Protein AF-A0A239P3L7-F1 (afdb_monomer_lite)

Structure (mmCIF, N/CA/C/O backbone):
data_AF-A0A239P3L7-F1
#
_entry.id   AF-A0A239P3L7-F1
#
loop_
_atom_site.group_PDB
_atom_site.id
_atom_site.type_symbol
_atom_site.label_atom_id
_atom_site.label_alt_id
_atom_site.label_comp_id
_atom_site.label_asym_id
_atom_site.label_entity_id
_atom_site.label_seq_id
_atom_site.pdbx_PDB_ins_code
_atom_site.Cartn_x
_atom_site.Cartn_y
_atom_site.Cartn_z
_atom_site.occupancy
_atom_site.B_iso_or_equiv
_atom_site.auth_seq_id
_atom_site.auth_comp_id
_atom_site.auth_asym_id
_atom_site.auth_atom_id
_atom_site.pdbx_PDB_model_num
ATOM 1 N N . MET A 1 1 ? -21.576 -1.494 -4.302 1.00 49.78 1 MET A N 1
ATOM 2 C CA . MET A 1 1 ? -21.264 -2.286 -3.089 1.00 49.78 1 MET A CA 1
ATOM 3 C C . MET A 1 1 ? -19.934 -2.992 -3.321 1.00 49.78 1 MET A C 1
ATOM 5 O O . MET A 1 1 ? -19.910 -3.759 -4.263 1.00 49.78 1 MET A O 1
ATOM 9 N N . GLN A 1 2 ? -18.854 -2.682 -2.577 1.00 60.12 2 GLN A N 1
ATOM 10 C CA . GLN A 1 2 ? -17.739 -3.605 -2.218 1.00 60.12 2 GLN A CA 1
ATOM 11 C C . GLN A 1 2 ? -16.483 -2.887 -1.677 1.00 60.12 2 GLN A C 1
ATOM 13 O O . GLN A 1 2 ? -15.860 -3.423 -0.771 1.00 60.12 2 GLN A O 1
ATOM 18 N N . LEU A 1 3 ? -16.153 -1.659 -2.115 1.00 61.69 3 LEU A N 1
ATOM 19 C CA . LEU A 1 3 ? -14.937 -0.938 -1.668 1.00 61.69 3 LEU A CA 1
ATOM 20 C C . LEU A 1 3 ? -14.865 -0.681 -0.152 1.00 61.69 3 LEU A C 1
ATOM 22 O O . LEU A 1 3 ? -13.777 -0.697 0.413 1.00 61.69 3 LEU A O 1
ATOM 26 N N . ARG A 1 4 ? -16.014 -0.516 0.522 1.00 67.31 4 ARG A N 1
ATOM 27 C CA . ARG A 1 4 ? -16.077 -0.349 1.987 1.00 67.31 4 ARG A CA 1
ATOM 28 C C . ARG A 1 4 ? -15.592 -1.570 2.766 1.00 67.31 4 ARG A C 1
ATOM 30 O O . ARG A 1 4 ? -15.141 -1.380 3.883 1.00 67.31 4 ARG A O 1
ATOM 37 N N . ASN A 1 5 ? -15.647 -2.768 2.179 1.00 76.06 5 ASN A N 1
ATOM 38 C CA . ASN A 1 5 ? -15.203 -4.012 2.817 1.00 76.06 5 ASN A CA 1
ATOM 39 C C . ASN A 1 5 ? -13.796 -4.432 2.369 1.00 76.06 5 ASN A C 1
ATOM 41 O O . ASN A 1 5 ? -13.281 -5.444 2.839 1.00 76.06 5 ASN A O 1
ATOM 45 N N . VAL A 1 6 ? -13.171 -3.690 1.448 1.00 81.38 6 VAL A N 1
ATOM 46 C CA . VAL A 1 6 ? -11.801 -3.983 1.024 1.00 81.38 6 VAL A CA 1
ATOM 47 C C . VAL A 1 6 ? -10.847 -3.486 2.104 1.00 81.38 6 VAL A C 1
ATOM 49 O O . VAL A 1 6 ? -11.019 -2.396 2.655 1.00 81.38 6 VAL A O 1
ATOM 52 N N . ASN A 1 7 ? -9.846 -4.306 2.415 1.00 86.88 7 ASN A N 1
ATOM 53 C CA . ASN A 1 7 ? -8.802 -3.958 3.366 1.00 86.88 7 ASN A CA 1
ATOM 54 C C . ASN A 1 7 ? -8.061 -2.695 2.890 1.00 86.88 7 ASN A C 1
ATOM 56 O O . ASN A 1 7 ? -7.547 -2.651 1.768 1.00 86.88 7 ASN A O 1
ATOM 60 N N . TYR A 1 8 ? -7.982 -1.689 3.759 1.00 83.88 8 TYR A N 1
ATOM 61 C CA . TYR A 1 8 ? -7.336 -0.412 3.469 1.00 83.88 8 TYR A CA 1
ATOM 62 C C . TYR A 1 8 ? -5.859 -0.575 3.093 1.00 83.88 8 TYR A C 1
ATOM 64 O O . TYR A 1 8 ? -5.371 0.095 2.181 1.00 83.88 8 TYR A O 1
ATOM 72 N N . ALA A 1 9 ? -5.154 -1.508 3.741 1.00 85.38 9 ALA A N 1
ATOM 73 C CA . ALA A 1 9 ? -3.768 -1.815 3.409 1.00 85.38 9 ALA A CA 1
ATOM 74 C C . ALA A 1 9 ? -3.644 -2.382 1.988 1.00 85.38 9 ALA A C 1
ATOM 76 O O . ALA A 1 9 ? -2.758 -1.976 1.246 1.00 85.38 9 ALA A O 1
ATOM 77 N N . VAL A 1 10 ? -4.573 -3.247 1.570 1.00 86.56 10 VAL A N 1
ATOM 78 C CA . VAL A 1 10 ? -4.581 -3.809 0.209 1.00 86.56 10 VAL A CA 1
ATOM 79 C C . VAL A 1 10 ? -4.811 -2.710 -0.827 1.00 86.56 10 VAL A C 1
ATOM 81 O O . VAL A 1 10 ? -4.089 -2.653 -1.820 1.00 86.56 10 VAL A O 1
ATOM 84 N N . VAL A 1 11 ? -5.761 -1.802 -0.584 1.00 87.88 11 VAL A N 1
ATOM 85 C CA . VAL A 1 11 ? -6.033 -0.682 -1.499 1.00 87.88 11 VAL A CA 1
ATOM 86 C C . VAL A 1 11 ? -4.825 0.248 -1.614 1.00 87.88 11 VAL A C 1
ATOM 88 O O . VAL A 1 11 ? -4.414 0.576 -2.726 1.00 87.88 11 VAL A O 1
ATOM 91 N N . GLY A 1 12 ? -4.221 0.646 -0.492 1.00 85.31 12 GLY A N 1
ATOM 92 C CA . GLY A 1 12 ? -3.063 1.543 -0.511 1.00 85.31 12 GLY A CA 1
ATOM 93 C C . GLY A 1 12 ? -1.815 0.910 -1.131 1.00 85.31 12 GLY A C 1
ATOM 94 O O . GLY A 1 12 ? -1.099 1.571 -1.886 1.00 85.31 12 GLY A O 1
ATOM 95 N N . THR A 1 13 ? -1.587 -0.385 -0.899 1.00 89.31 13 THR A N 1
ATOM 96 C CA . THR A 1 13 ? -0.523 -1.149 -1.564 1.00 89.31 13 THR A CA 1
ATOM 97 C C . THR A 1 13 ? -0.751 -1.227 -3.074 1.00 89.31 13 THR A C 1
ATOM 99 O O . THR A 1 13 ? 0.174 -0.942 -3.832 1.00 89.31 13 THR A O 1
ATOM 102 N N . LEU A 1 14 ? -1.968 -1.543 -3.531 1.00 87.75 14 LEU A N 1
ATOM 103 C CA . LEU A 1 14 ? -2.294 -1.586 -4.962 1.00 87.75 14 LEU A CA 1
ATOM 104 C C . LEU A 1 14 ? -2.128 -0.220 -5.630 1.00 87.75 14 LEU A C 1
ATOM 106 O O . LEU A 1 14 ? -1.570 -0.142 -6.723 1.00 87.75 14 LEU A O 1
ATOM 110 N N . PHE A 1 15 ? -2.559 0.855 -4.966 1.00 88.25 15 PHE A N 1
ATOM 111 C CA . PHE A 1 15 ? -2.399 2.211 -5.483 1.00 88.25 15 PHE A CA 1
ATOM 112 C C . PHE A 1 15 ? -0.922 2.593 -5.609 1.00 88.25 15 PHE A C 1
ATOM 114 O O . PHE A 1 15 ? -0.501 3.110 -6.641 1.00 88.25 15 PHE A O 1
ATOM 121 N N . SER A 1 16 ? -0.108 2.284 -4.596 1.00 89.00 16 SER A N 1
ATOM 122 C CA . SER A 1 16 ? 1.330 2.547 -4.652 1.00 89.00 16 SER A CA 1
ATOM 123 C C . SER A 1 16 ? 2.000 1.760 -5.780 1.00 89.00 16 SER A C 1
ATOM 125 O O . SER A 1 16 ? 2.702 2.348 -6.598 1.00 89.00 16 SER A O 1
ATOM 127 N N . VAL A 1 17 ? 1.715 0.461 -5.905 1.00 88.69 17 VAL A N 1
ATOM 128 C CA . VAL A 1 17 ? 2.236 -0.368 -7.005 1.00 88.69 17 VAL A CA 1
ATOM 129 C C . VAL A 1 17 ? 1.819 0.179 -8.370 1.00 88.69 17 VAL A C 1
ATOM 131 O O . VAL A 1 17 ? 2.651 0.228 -9.273 1.00 88.69 17 VAL A O 1
ATOM 134 N N . ALA A 1 18 ? 0.572 0.633 -8.520 1.00 87.44 18 ALA A N 1
ATOM 135 C CA . ALA A 1 18 ? 0.092 1.236 -9.760 1.00 87.44 18 ALA A CA 1
ATOM 136 C C . ALA A 1 18 ? 0.858 2.519 -10.116 1.00 87.44 18 ALA A C 1
ATOM 138 O O . ALA A 1 18 ? 1.194 2.716 -11.276 1.00 87.44 18 ALA A O 1
ATOM 139 N N . VAL A 1 19 ? 1.191 3.367 -9.138 1.00 86.56 19 VAL A N 1
ATOM 140 C CA . VAL A 1 19 ? 2.015 4.568 -9.371 1.00 86.56 19 VAL A CA 1
ATOM 141 C C . VAL A 1 19 ? 3.442 4.184 -9.773 1.00 86.56 19 VAL A C 1
ATOM 143 O O . VAL A 1 19 ? 3.994 4.737 -10.724 1.00 86.56 19 VAL A O 1
ATOM 146 N N . PHE A 1 20 ? 4.036 3.205 -9.090 1.00 85.19 20 PHE A N 1
ATOM 147 C CA . PHE A 1 20 ? 5.395 2.744 -9.381 1.00 85.19 20 PHE A CA 1
ATOM 148 C C . PHE A 1 20 ? 5.507 1.995 -10.718 1.00 85.19 20 PHE A C 1
ATOM 150 O O . PHE A 1 20 ? 6.573 2.022 -11.335 1.00 85.19 20 PHE A O 1
ATOM 157 N N . SER A 1 21 ? 4.424 1.388 -11.209 1.00 83.81 21 SER A N 1
ATOM 158 C CA . SER A 1 21 ? 4.396 0.721 -12.515 1.00 83.81 21 SER A CA 1
ATOM 159 C C . SER A 1 21 ? 4.269 1.690 -13.697 1.00 83.81 21 SER A C 1
ATOM 161 O O . SER A 1 21 ? 4.614 1.316 -14.817 1.00 83.81 21 SER A O 1
ATOM 163 N N . VAL A 1 22 ? 3.879 2.952 -13.476 1.00 86.44 22 VAL A N 1
ATOM 164 C CA . VAL A 1 22 ? 3.837 3.970 -14.544 1.00 86.44 22 VAL A CA 1
ATOM 165 C C . VAL A 1 22 ? 5.231 4.233 -15.125 1.00 86.44 22 VAL A C 1
ATOM 167 O O . VAL A 1 22 ? 5.391 4.348 -16.340 1.00 86.44 22 VAL A O 1
ATOM 170 N N . TYR A 1 23 ? 6.263 4.285 -14.277 1.00 81.31 23 TYR A N 1
ATOM 171 C CA . TYR A 1 23 ? 7.637 4.573 -14.701 1.00 81.31 23 TYR A CA 1
ATOM 172 C C . TYR A 1 23 ? 8.185 3.590 -15.758 1.00 81.31 23 TYR A C 1
ATOM 174 O O . TYR A 1 23 ? 8.621 4.051 -16.820 1.00 81.31 23 TYR A O 1
ATOM 182 N N . PRO A 1 24 ? 8.169 2.258 -15.537 1.00 83.44 24 PRO A N 1
ATOM 183 C CA . PRO A 1 24 ? 8.642 1.301 -16.536 1.00 83.44 24 PRO A CA 1
ATOM 184 C C . PRO A 1 24 ? 7.775 1.280 -17.801 1.00 83.44 24 PRO A C 1
ATOM 186 O O . PRO A 1 24 ? 8.314 1.032 -18.877 1.00 83.44 24 PRO A O 1
ATOM 189 N N . VAL A 1 25 ? 6.475 1.588 -17.702 1.00 83.50 25 VAL A N 1
ATOM 190 C CA . VAL A 1 25 ? 5.571 1.657 -18.864 1.00 83.50 25 VAL A CA 1
ATOM 191 C C . VAL A 1 25 ? 5.933 2.828 -19.779 1.00 83.50 25 VAL A C 1
ATOM 193 O O . VAL A 1 25 ? 6.048 2.637 -20.986 1.00 83.50 25 VAL A O 1
ATOM 196 N N . ILE A 1 26 ? 6.175 4.020 -19.224 1.00 86.00 26 ILE A N 1
ATOM 197 C CA . ILE A 1 26 ? 6.523 5.209 -20.022 1.00 86.00 26 ILE A CA 1
ATOM 198 C C . ILE A 1 26 ? 7.939 5.101 -20.601 1.00 86.00 26 ILE A C 1
ATOM 200 O O . ILE A 1 26 ? 8.173 5.453 -21.753 1.00 86.00 26 ILE A O 1
ATOM 204 N N . THR A 1 27 ? 8.902 4.624 -19.810 1.00 83.94 27 THR A N 1
ATOM 205 C CA . THR A 1 27 ? 10.311 4.559 -20.239 1.00 83.94 27 THR A CA 1
ATOM 206 C C . THR A 1 27 ? 10.644 3.318 -21.071 1.00 83.94 27 THR A C 1
ATOM 208 O O . THR A 1 27 ? 11.752 3.228 -21.600 1.00 83.94 27 THR A O 1
ATOM 211 N N . GLY A 1 28 ? 9.732 2.342 -21.158 1.00 81.94 28 GLY A N 1
ATOM 212 C CA . GLY A 1 28 ? 9.952 1.052 -21.823 1.00 81.94 28 GLY A CA 1
ATOM 213 C C . GLY A 1 28 ? 10.951 0.134 -21.105 1.00 81.94 28 GLY A C 1
ATOM 214 O O . GLY A 1 28 ? 11.276 -0.946 -21.601 1.00 81.94 28 GLY A O 1
ATOM 215 N N . LYS A 1 29 ? 11.456 0.532 -19.930 1.00 83.75 29 LYS A N 1
ATOM 216 C CA . LYS A 1 29 ? 12.484 -0.203 -19.184 1.00 83.75 29 LYS A CA 1
ATOM 217 C C . LYS A 1 29 ? 11.849 -1.172 -18.187 1.00 83.75 29 LYS A C 1
ATOM 219 O O . LYS A 1 29 ? 11.900 -0.967 -16.974 1.00 83.75 29 LYS A O 1
ATOM 224 N N . TRP A 1 30 ? 11.304 -2.273 -18.700 1.00 80.69 30 TRP A N 1
ATOM 225 C CA . TRP A 1 30 ? 10.651 -3.329 -17.908 1.00 80.69 30 TRP A CA 1
ATOM 226 C C . TRP A 1 30 ? 11.538 -3.956 -16.820 1.00 80.69 30 TRP A C 1
ATOM 228 O O . TRP A 1 30 ? 11.019 -4.428 -15.815 1.00 80.69 30 TRP A O 1
ATOM 238 N N . MET A 1 31 ? 12.869 -3.882 -16.944 1.00 81.88 31 MET A N 1
ATOM 239 C CA . MET A 1 31 ? 13.803 -4.286 -15.879 1.00 81.88 31 MET A CA 1
ATOM 240 C C . MET A 1 31 ? 13.544 -3.550 -14.554 1.00 81.88 31 MET A C 1
ATOM 242 O O . MET A 1 31 ? 13.671 -4.138 -13.483 1.00 81.88 31 MET A O 1
ATOM 246 N N . PHE A 1 32 ? 13.122 -2.282 -14.612 1.00 79.38 32 PHE A N 1
ATOM 247 C CA . PHE A 1 32 ? 12.789 -1.512 -13.413 1.00 79.38 32 PHE A CA 1
ATOM 248 C C . PHE A 1 32 ? 11.447 -1.918 -12.807 1.00 79.38 32 PHE A C 1
ATOM 250 O O . PHE A 1 32 ? 11.248 -1.675 -11.619 1.00 79.38 32 PHE A O 1
ATOM 257 N N . ALA A 1 33 ? 10.547 -2.574 -13.551 1.00 79.50 33 ALA A N 1
ATOM 258 C CA . ALA A 1 33 ? 9.301 -3.113 -12.996 1.00 79.50 33 ALA A CA 1
ATOM 259 C C . ALA A 1 33 ? 9.589 -4.151 -11.898 1.00 79.50 33 ALA A C 1
ATOM 261 O O . ALA A 1 33 ? 8.923 -4.164 -10.866 1.00 79.50 33 ALA A O 1
ATOM 262 N N . PHE A 1 34 ? 10.651 -4.945 -12.075 1.00 81.88 34 PHE A N 1
ATOM 263 C CA . PHE A 1 34 ? 11.051 -5.987 -11.128 1.00 81.88 34 PHE A CA 1
ATOM 264 C C . PHE A 1 3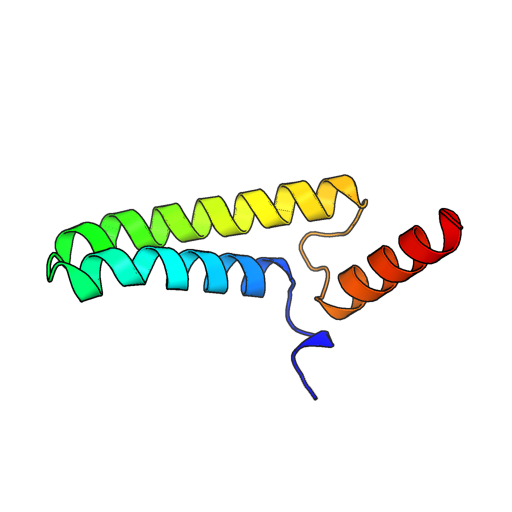4 ? 11.446 -5.435 -9.752 1.00 81.88 34 PHE A C 1
ATOM 266 O O . PHE A 1 34 ? 11.202 -6.082 -8.740 1.00 81.88 34 PHE A O 1
ATOM 273 N N . PHE A 1 35 ? 12.016 -4.228 -9.704 1.00 83.56 35 PHE A N 1
ATOM 274 C CA . PHE A 1 35 ? 12.417 -3.573 -8.454 1.00 83.56 35 PHE A CA 1
ATOM 275 C C . PHE A 1 35 ? 11.361 -2.593 -7.938 1.00 83.56 35 PHE A C 1
ATOM 277 O O . PHE A 1 35 ? 11.121 -2.511 -6.736 1.00 83.56 35 PHE A O 1
ATOM 284 N N . SER A 1 36 ? 10.699 -1.867 -8.838 1.00 81.94 36 SER A N 1
ATOM 285 C CA . SER A 1 36 ? 9.713 -0.841 -8.483 1.00 81.94 36 SER A CA 1
ATOM 286 C C . SER A 1 36 ? 8.412 -1.425 -7.935 1.00 81.94 36 SER A C 1
ATOM 288 O O . SER A 1 36 ? 7.836 -0.823 -7.035 1.00 81.94 36 SER A O 1
ATOM 290 N N . ILE A 1 37 ? 7.968 -2.601 -8.396 1.00 85.44 37 ILE A N 1
ATOM 291 C CA . ILE A 1 37 ? 6.741 -3.237 -7.889 1.00 85.44 37 ILE A CA 1
ATOM 292 C C . ILE A 1 37 ? 6.907 -3.704 -6.428 1.00 85.44 37 ILE A C 1
ATOM 294 O O . ILE A 1 37 ? 6.082 -3.309 -5.601 1.00 85.44 37 ILE A O 1
ATOM 298 N N . PRO A 1 38 ? 7.957 -4.465 -6.045 1.00 86.81 38 PRO A N 1
ATOM 299 C CA . PRO A 1 38 ? 8.200 -4.810 -4.641 1.00 86.81 38 PRO A CA 1
ATOM 300 C C . PRO A 1 38 ? 8.470 -3.586 -3.763 1.00 86.81 38 PRO A C 1
ATOM 302 O O . PRO A 1 38 ? 8.041 -3.527 -2.613 1.00 86.81 38 PRO A O 1
ATOM 305 N N . PHE A 1 39 ? 9.173 -2.586 -4.296 1.00 88.12 39 PHE A N 1
ATOM 306 C CA . PHE A 1 39 ? 9.458 -1.369 -3.544 1.00 88.12 39 PHE A CA 1
ATOM 307 C C . PHE A 1 39 ? 8.188 -0.540 -3.302 1.00 88.12 39 PHE A C 1
ATOM 309 O O . PHE A 1 39 ? 7.927 -0.114 -2.177 1.00 88.12 39 PHE A O 1
ATOM 316 N N . GLY A 1 40 ? 7.353 -0.377 -4.329 1.00 88.50 40 GLY A N 1
ATOM 317 C CA . GLY A 1 40 ? 6.053 0.276 -4.225 1.00 88.50 40 GLY A CA 1
ATOM 318 C C . GLY A 1 40 ? 5.106 -0.469 -3.287 1.00 88.50 40 GLY A C 1
ATOM 319 O O . GLY A 1 40 ? 4.415 0.159 -2.488 1.00 88.50 40 GLY A O 1
ATOM 320 N N . SER A 1 41 ? 5.114 -1.805 -3.290 1.00 87.94 41 SER A N 1
ATOM 321 C CA . SER A 1 41 ? 4.259 -2.568 -2.379 1.00 87.94 41 SER A CA 1
ATOM 322 C C . SER A 1 41 ? 4.665 -2.393 -0.911 1.00 87.94 41 SER A C 1
ATOM 324 O O . SER A 1 41 ? 3.793 -2.181 -0.063 1.00 87.94 41 SER A O 1
ATOM 326 N N . LEU A 1 42 ? 5.971 -2.387 -0.618 1.00 90.56 42 LEU A N 1
ATOM 327 C CA . LEU A 1 42 ? 6.511 -2.110 0.717 1.00 90.56 42 LEU A CA 1
ATOM 328 C C . LEU A 1 42 ? 6.205 -0.685 1.181 1.00 90.56 42 LEU A C 1
ATOM 330 O O . LEU A 1 42 ? 5.793 -0.497 2.327 1.00 90.56 42 LEU A O 1
ATOM 334 N N . LEU A 1 43 ? 6.368 0.313 0.309 1.00 89.19 43 LEU A N 1
ATOM 335 C CA . LEU A 1 43 ? 6.053 1.704 0.639 1.00 89.19 43 LEU A CA 1
ATOM 336 C C . LEU A 1 43 ? 4.555 1.915 0.869 1.00 89.19 43 LEU A C 1
ATOM 338 O O . LEU A 1 43 ? 4.178 2.538 1.863 1.00 89.19 43 LEU A O 1
ATOM 342 N N . GLY A 1 44 ? 3.702 1.368 0.001 1.00 88.19 44 GLY A N 1
ATOM 343 C CA . GLY A 1 44 ? 2.249 1.433 0.156 1.00 88.19 44 GLY A CA 1
ATOM 344 C C . GLY A 1 44 ? 1.781 0.747 1.438 1.00 88.19 44 GLY A C 1
ATOM 345 O O . GLY A 1 44 ? 1.045 1.342 2.226 1.00 88.19 44 GLY A O 1
ATOM 346 N N . PHE A 1 45 ? 2.283 -0.462 1.710 1.00 89.00 45 PHE A N 1
ATOM 347 C CA . PHE A 1 45 ? 1.951 -1.187 2.936 1.00 89.00 45 PHE A CA 1
ATOM 348 C C . PHE A 1 45 ? 2.473 -0.464 4.183 1.00 89.00 45 PHE A C 1
ATOM 350 O O . PHE A 1 45 ? 1.732 -0.291 5.147 1.00 89.00 45 PHE A O 1
ATOM 357 N N . GLY A 1 46 ? 3.721 0.010 4.167 1.00 89.25 46 GLY A N 1
ATOM 358 C CA . GLY A 1 46 ? 4.329 0.741 5.280 1.00 89.25 46 GLY A CA 1
ATOM 359 C C . GLY A 1 46 ? 3.623 2.066 5.581 1.00 89.25 46 GLY A C 1
ATOM 360 O O . GLY A 1 46 ? 3.392 2.390 6.749 1.00 89.25 46 GLY A O 1
ATOM 361 N N . GLY A 1 47 ? 3.218 2.806 4.545 1.00 87.50 47 GLY A N 1
ATOM 362 C CA . GLY A 1 47 ? 2.420 4.027 4.672 1.00 87.50 47 GLY A CA 1
ATOM 363 C C . GLY A 1 47 ? 1.053 3.757 5.301 1.00 87.50 47 GLY A C 1
ATOM 364 O O . GLY A 1 47 ? 0.686 4.406 6.285 1.00 87.50 47 GLY A O 1
ATOM 365 N N . CYS A 1 48 ? 0.338 2.743 4.805 1.00 87.69 48 CYS A N 1
ATOM 366 C CA . CYS A 1 48 ? -0.932 2.305 5.383 1.00 87.69 48 CYS A CA 1
ATOM 367 C C . CYS A 1 48 ? -0.769 1.804 6.819 1.00 87.69 48 CYS A C 1
ATOM 369 O O . CYS A 1 48 ? -1.551 2.185 7.682 1.00 87.69 48 CYS A O 1
ATOM 371 N N . PHE A 1 49 ? 0.263 1.016 7.113 1.00 88.00 49 PHE A N 1
ATOM 372 C CA . PHE A 1 49 ? 0.528 0.505 8.455 1.00 88.00 49 PHE A CA 1
ATOM 373 C C . PHE A 1 49 ? 0.802 1.637 9.449 1.00 88.00 49 PHE A C 1
ATOM 375 O O . PHE A 1 49 ? 0.256 1.646 10.553 1.00 88.00 49 PHE A O 1
ATOM 382 N N . ARG A 1 50 ? 1.598 2.639 9.053 1.00 88.25 50 ARG A N 1
ATOM 383 C CA . ARG A 1 50 ? 1.863 3.821 9.884 1.00 88.25 50 ARG A CA 1
ATOM 384 C C . ARG A 1 50 ? 0.587 4.622 10.144 1.00 88.25 50 ARG A C 1
ATOM 386 O O . ARG A 1 50 ? 0.383 5.073 11.270 1.00 88.25 50 ARG A O 1
ATOM 393 N N . PHE A 1 51 ? -0.263 4.779 9.131 1.00 87.25 51 PHE A N 1
ATOM 394 C CA . PHE A 1 51 ? -1.563 5.428 9.270 1.00 87.25 51 PHE A CA 1
ATOM 395 C C . PHE A 1 51 ? -2.474 4.636 10.218 1.00 87.25 51 PHE A C 1
ATOM 397 O O . PHE A 1 51 ? -2.900 5.170 11.235 1.00 87.25 51 PHE A O 1
ATOM 404 N N . LEU A 1 52 ? -2.695 3.345 9.970 1.00 87.44 52 LEU A N 1
ATOM 405 C CA . LEU A 1 52 ? -3.536 2.487 10.811 1.00 87.44 52 LEU A CA 1
ATOM 406 C C . LEU A 1 52 ? -3.067 2.489 12.272 1.00 87.44 52 LEU A C 1
ATOM 408 O O . LEU A 1 52 ? -3.878 2.656 13.182 1.00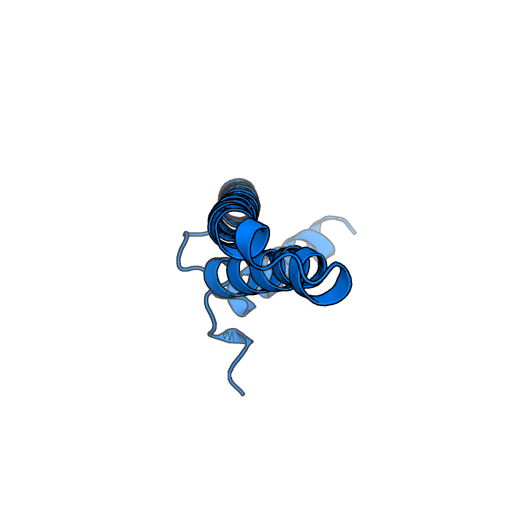 87.44 52 LEU A O 1
ATOM 412 N N . ARG A 1 53 ? -1.750 2.439 12.502 1.00 87.75 53 ARG A N 1
ATOM 413 C CA . ARG A 1 53 ? -1.165 2.548 13.843 1.00 87.75 53 ARG A CA 1
ATOM 414 C C . ARG A 1 53 ? -1.427 3.907 14.498 1.00 87.75 53 ARG A C 1
ATOM 416 O O . ARG A 1 53 ? -1.703 3.945 15.692 1.00 87.75 53 ARG A O 1
ATOM 423 N N . LYS A 1 54 ? -1.374 5.008 13.739 1.00 87.69 54 LYS A N 1
ATOM 424 C CA . LYS A 1 54 ? -1.695 6.358 14.238 1.00 87.69 54 LYS A CA 1
ATOM 425 C C . LYS A 1 54 ? -3.140 6.448 14.744 1.00 87.69 54 LYS A C 1
ATOM 427 O O . LYS A 1 54 ? -3.377 7.107 15.748 1.00 87.69 54 LYS A O 1
ATOM 432 N N . TYR A 1 55 ? -4.070 5.752 14.091 1.00 83.19 55 TYR A N 1
ATOM 433 C CA . TYR A 1 55 ? -5.500 5.763 14.426 1.00 83.19 55 TYR A CA 1
ATOM 434 C C . TYR A 1 55 ? -5.953 4.579 15.302 1.00 83.19 55 TYR A C 1
ATOM 436 O O . TYR A 1 55 ? -7.155 4.382 15.484 1.00 83.19 55 TYR A O 1
ATOM 444 N N . ASN A 1 56 ? -5.018 3.792 15.860 1.00 84.88 56 ASN A N 1
ATOM 445 C CA . ASN A 1 56 ? -5.315 2.573 16.633 1.00 84.88 56 ASN A CA 1
ATOM 446 C C . ASN A 1 56 ? -6.285 1.619 15.901 1.00 84.88 56 ASN A C 1
ATOM 448 O O . ASN A 1 56 ? -7.209 1.055 16.490 1.00 84.88 56 ASN A O 1
ATOM 452 N N . LEU A 1 57 ? -6.090 1.468 14.591 1.00 85.56 57 LEU A N 1
ATOM 453 C CA . LEU A 1 57 ? -6.854 0.559 13.745 1.00 85.56 57 LEU A CA 1
ATOM 454 C C . LEU A 1 57 ? -6.054 -0.722 13.461 1.00 85.56 57 LEU A C 1
ATOM 456 O O . LEU A 1 57 ? -4.833 -0.655 13.282 1.00 85.56 57 LEU A O 1
ATOM 460 N N . PRO A 1 58 ? -6.716 -1.893 13.401 1.00 84.38 58 PRO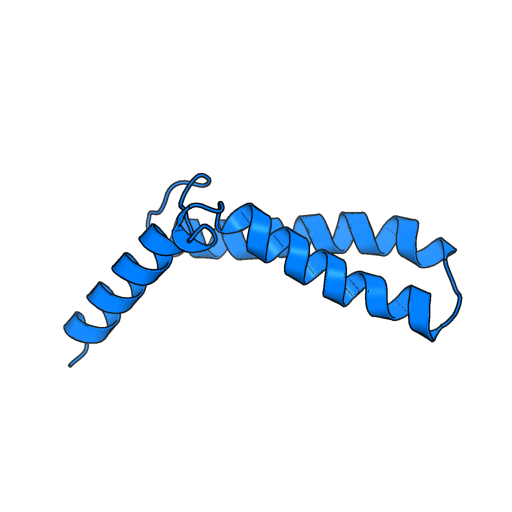 A N 1
ATOM 461 C CA . PRO A 1 58 ? -6.053 -3.142 13.047 1.00 8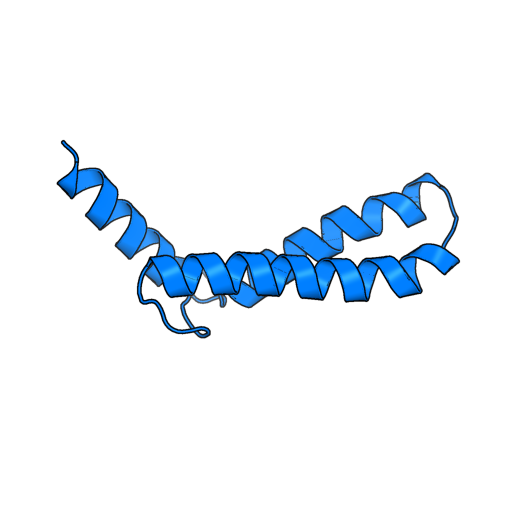4.38 58 PRO A CA 1
ATOM 462 C C . PRO A 1 58 ? -5.575 -3.124 11.587 1.00 84.38 58 PRO A C 1
ATOM 464 O O . PRO A 1 58 ? -6.118 -2.419 10.742 1.00 84.38 58 PRO A O 1
ATOM 467 N N . VAL A 1 59 ? -4.581 -3.953 11.254 1.00 79.88 59 VAL A N 1
ATOM 468 C CA . VAL A 1 59 ? -4.059 -4.092 9.873 1.00 79.88 59 VAL A CA 1
ATOM 469 C C . VAL A 1 59 ? -5.114 -4.648 8.905 1.00 79.88 59 VAL A C 1
ATOM 471 O O . VAL A 1 59 ? -5.030 -4.457 7.695 1.00 79.88 59 VAL A O 1
ATOM 474 N N . THR A 1 60 ? -6.126 -5.327 9.440 1.00 82.88 60 THR A N 1
ATOM 475 C CA . THR A 1 60 ? -7.289 -5.829 8.703 1.00 82.88 60 THR A CA 1
ATOM 476 C C . THR A 1 60 ? -8.390 -4.786 8.538 1.00 82.88 60 THR A C 1
ATOM 478 O O . THR A 1 60 ? -9.441 -5.126 8.001 1.00 82.88 60 THR A O 1
ATOM 481 N N . ALA A 1 61 ? -8.175 -3.549 9.004 1.00 85.06 61 ALA A N 1
ATOM 482 C CA . ALA A 1 61 ? -9.183 -2.509 8.926 1.00 85.06 61 ALA A CA 1
ATOM 483 C C . ALA A 1 61 ? -9.594 -2.266 7.475 1.00 85.06 61 ALA A C 1
ATOM 485 O O . ALA A 1 61 ? -8.776 -2.116 6.558 1.00 85.06 61 ALA A O 1
ATOM 486 N N . THR A 1 62 ? -10.896 -2.228 7.282 1.00 88.69 62 THR A N 1
ATOM 487 C CA . THR A 1 62 ? -11.511 -1.952 5.996 1.00 88.69 62 THR A CA 1
ATOM 488 C C . THR A 1 62 ? -11.517 -0.452 5.716 1.00 88.69 62 THR A C 1
ATOM 490 O O . THR A 1 62 ? -11.449 0.377 6.628 1.00 88.69 62 THR A O 1
ATOM 493 N N . CYS A 1 63 ? -11.627 -0.075 4.442 1.00 83.88 63 CYS A N 1
ATOM 494 C CA . CYS A 1 63 ? -11.780 1.333 4.071 1.00 83.88 63 CYS A CA 1
ATOM 495 C C . CYS A 1 63 ? -12.980 1.994 4.773 1.00 83.88 63 CYS A C 1
ATOM 497 O O . CYS A 1 63 ? -12.897 3.170 5.117 1.00 83.88 63 CYS A O 1
ATOM 499 N N . GLY A 1 64 ? -14.063 1.247 5.029 1.00 83.25 64 GLY A N 1
ATOM 500 C CA . GLY A 1 64 ? -15.215 1.751 5.778 1.00 83.25 64 GLY A CA 1
ATOM 501 C C . GLY A 1 64 ? -14.884 2.096 7.232 1.00 83.25 64 GLY A C 1
ATOM 502 O O . GLY A 1 64 ? -15.249 3.170 7.697 1.00 83.25 64 GLY A O 1
ATOM 503 N N . GLU A 1 65 ? -14.135 1.240 7.931 1.00 84.69 65 GLU A N 1
ATOM 504 C CA . GLU A 1 65 ? -13.723 1.500 9.321 1.00 84.69 65 GLU A CA 1
ATOM 505 C C . GLU A 1 65 ? -12.776 2.701 9.431 1.00 84.69 65 GLU A C 1
ATOM 507 O O . GLU A 1 65 ? -12.858 3.482 10.383 1.00 84.69 65 GLU A O 1
ATOM 512 N N . VAL A 1 66 ? -11.894 2.872 8.443 1.00 85.19 66 VAL A N 1
ATOM 513 C CA . VAL A 1 66 ? -11.018 4.046 8.344 1.00 85.19 66 VAL A CA 1
ATOM 514 C C . VAL A 1 66 ? -11.834 5.321 8.112 1.00 85.19 66 VAL A C 1
ATOM 516 O O . VAL A 1 66 ? -11.602 6.325 8.789 1.00 85.19 66 VAL A O 1
ATOM 519 N N . GLU A 1 67 ? -12.803 5.286 7.196 1.00 84.94 67 GLU A N 1
ATOM 520 C CA . GLU A 1 67 ? -13.693 6.416 6.900 1.00 84.94 67 GLU A CA 1
ATOM 521 C C . GLU A 1 67 ? -14.519 6.821 8.132 1.00 84.94 67 GLU A C 1
ATOM 523 O O . GLU A 1 67 ? -14.584 8.004 8.474 1.00 84.94 67 GLU A O 1
ATOM 528 N N . ASP A 1 68 ? -15.086 5.848 8.847 1.00 8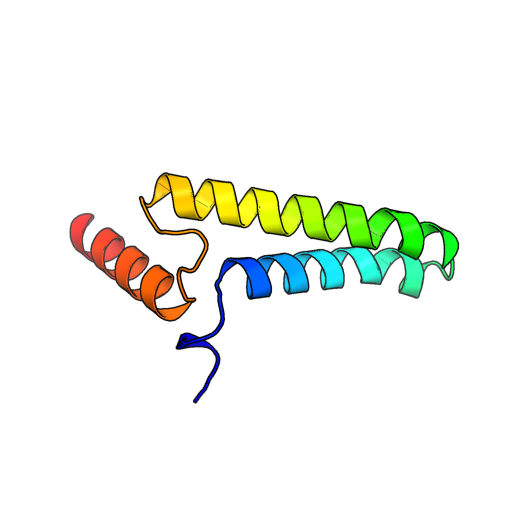7.25 68 ASP A N 1
ATOM 529 C CA . ASP A 1 68 ? -15.885 6.090 10.051 1.00 87.25 68 ASP A CA 1
ATOM 530 C C . ASP A 1 68 ? -15.039 6.688 11.190 1.00 87.25 68 ASP A C 1
ATOM 532 O O . ASP A 1 68 ? -15.511 7.555 11.933 1.00 87.25 68 ASP A O 1
ATOM 536 N N . ARG A 1 69 ? -13.767 6.281 11.324 1.00 82.94 69 ARG A N 1
ATOM 537 C CA . ARG A 1 69 ? -12.821 6.905 12.268 1.00 82.94 69 ARG A CA 1
ATOM 538 C C . ARG A 1 69 ? -12.467 8.335 11.879 1.00 82.94 69 ARG A C 1
ATOM 540 O O . ARG A 1 69 ? -12.488 9.210 12.742 1.00 82.94 69 ARG A O 1
ATOM 547 N N . MET A 1 70 ? -12.171 8.575 10.604 1.00 82.56 70 MET A N 1
ATOM 548 C CA . MET A 1 70 ? -11.822 9.905 10.094 1.00 82.56 70 MET A CA 1
ATOM 549 C C . MET A 1 70 ? -12.981 10.894 10.268 1.00 82.56 70 MET A C 1
ATOM 551 O O . MET A 1 70 ? -12.760 12.022 10.703 1.00 82.56 70 MET A O 1
ATOM 555 N N . LYS A 1 71 ? -14.226 10.462 10.019 1.00 83.00 71 LYS A N 1
ATOM 556 C CA . LYS A 1 71 ? -15.425 11.282 10.268 1.00 83.00 71 LYS A CA 1
ATOM 557 C C . LYS A 1 71 ? -15.607 11.622 11.747 1.00 83.00 71 LYS A C 1
ATOM 559 O O . LYS A 1 71 ? -15.913 12.766 12.066 1.00 83.00 71 LYS A O 1
ATOM 564 N N . LYS A 1 72 ? -15.385 10.665 12.656 1.00 80.06 72 LYS A N 1
ATOM 565 C CA . LYS A 1 72 ? -15.454 10.915 14.109 1.00 80.06 72 LYS A CA 1
ATOM 566 C C . LYS A 1 72 ? -14.405 11.926 14.579 1.00 80.06 72 LYS A C 1
ATOM 568 O O . LYS A 1 72 ? -14.714 12.748 15.433 1.00 80.06 72 LYS A O 1
ATOM 573 N N . GLU A 1 73 ? -13.195 11.898 14.020 1.00 74.25 73 GLU A N 1
ATOM 574 C CA . GLU A 1 73 ? -12.181 12.915 14.330 1.00 74.25 73 GLU A CA 1
ATOM 575 C C . GLU A 1 73 ? -12.496 14.293 13.741 1.00 74.25 73 GLU A C 1
ATOM 577 O O . GLU A 1 73 ? -12.189 15.295 14.383 1.00 74.25 73 GLU A O 1
ATOM 582 N N . ALA A 1 74 ? -13.099 14.361 12.550 1.00 71.75 74 ALA A N 1
ATOM 583 C CA . ALA A 1 74 ? -13.489 15.630 11.938 1.00 71.75 74 ALA A CA 1
ATOM 584 C C . ALA A 1 74 ? -14.553 16.358 12.776 1.00 71.75 74 ALA A C 1
ATOM 586 O O . ALA A 1 74 ? -14.417 17.546 13.026 1.00 71.75 74 ALA A O 1
ATOM 587 N N . ILE A 1 75 ? -15.546 15.623 13.290 1.00 72.94 75 ILE A N 1
ATOM 588 C CA . ILE A 1 75 ? -16.623 16.171 14.135 1.00 72.94 75 ILE A CA 1
ATOM 589 C C . ILE A 1 75 ? -16.112 16.586 15.525 1.00 72.94 75 ILE A C 1
ATOM 591 O O . ILE A 1 75 ? -16.681 17.459 16.159 1.00 72.94 75 ILE A O 1
ATOM 595 N N . SER A 1 76 ? -15.036 15.967 16.016 1.00 64.62 76 SER A N 1
ATOM 596 C CA . SER A 1 76 ? -14.440 16.283 17.323 1.00 64.62 76 SER A CA 1
ATOM 597 C C . SER A 1 76 ? -13.576 17.553 17.324 1.00 64.62 76 SER A C 1
ATOM 599 O O . SER A 1 76 ? -13.091 17.936 18.391 1.00 64.62 76 SER A O 1
ATOM 601 N N . LYS A 1 77 ? -13.283 18.135 16.155 1.00 59.28 77 LYS A N 1
ATOM 602 C CA . LYS A 1 77 ? -12.401 19.305 16.011 1.00 59.28 77 LYS A CA 1
ATOM 603 C C . LYS A 1 77 ? -13.138 20.606 15.672 1.00 59.28 77 LYS A C 1
ATOM 605 O O . LYS A 1 77 ? -12.468 21.636 15.643 1.00 59.28 77 LYS A O 1
ATOM 610 N N . ASP A 1 78 ? -14.448 20.539 15.437 1.00 50.62 78 ASP A N 1
ATOM 611 C CA . ASP A 1 78 ? -15.370 21.686 15.400 1.00 50.62 78 ASP A CA 1
ATOM 612 C C . ASP A 1 78 ? -15.967 21.928 16.796 1.00 50.62 78 ASP A C 1
ATOM 614 O O . ASP A 1 78 ? -16.141 23.111 17.165 1.00 50.62 78 ASP A O 1
#

Secondary structure (DSSP, 8-state):
--GGGSBHHHHHHHHHHHHHHHHHHHH--GGGHHHHHHHHHHHHHHHHHHHHHHTT-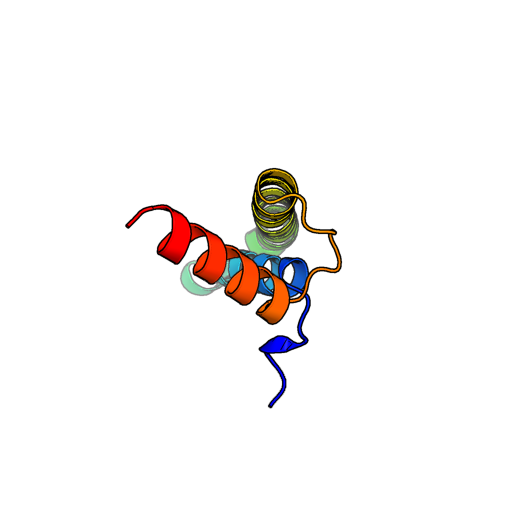-TT-BHHHHHHHHHHHHHTT-

Sequence (78 aa):
MQLRNVNYAVVGTLFSVAVFSVYPVITGKWMFAFFSIPFGSLLGFGGCFRFLRKYNLPVTATCGEVEDRMKKEAISKD

Foldseek 3Di:
DPQQQDQQLVVQLVVQLVVLVVVCVVVVPCVSNVVSSVVSNCVSNVVVVVVCVVQVHDSRHGPNNVVVSVVVVVVVVD

pLDDT: mean 82.41, std 8.4, range [49.78, 90.56]

Radius of gyration: 15.29 Å; chains: 1; bounding box: 35×28×39 Å